Protein AF-A0A2D5UBQ0-F1 (afdb_monomer)

Nearest PDB structures (foldseek):
  7bxo-assembly1_F  TM=5.866E-01  e=1.776E-01  Shewanella oneidensis MR-1
  7aer-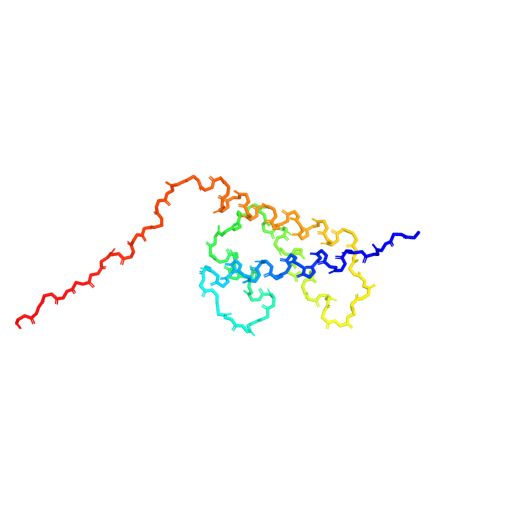assembly1_B  TM=5.837E-01  e=2.091E-01  Shewanella oneidensis MR-1
  6m6u-assembly1_D  TM=5.950E-01  e=6.191E-01  Shewanella oneidensis MR-1
  1wwp-assembly1_B  TM=5.586E-01  e=1.065E+00  Thermus thermophilus HB8

Foldseek 3Di:
DDDPCLLVLLVVLLVVLQVVLVVVPDDPPDASLSSLVSCVVSVLDPPVCVVLSVVLSVLSVVPPPDSPDRDPVNSVSSVVVSVSSCCRPPVVPPDDDPPDPDDDDDDDD

Mean predicted aligned error: 9.84 Å

pLDDT: mean 77.99, std 17.47, range [35.12, 94.62]

Radius of gyration: 17.45 Å; Cα contacts (8 Å, |Δi|>4): 69; chains: 1; bounding box: 61×26×49 Å

Solvent-accessible surface area (backbone atoms only — not comparable to full-atom values): 6738 Å² total; per-residue (Å²): 136,82,81,83,53,30,42,56,51,40,53,51,46,51,52,50,48,43,49,53,21,41,75,75,68,44,74,83,93,66,57,72,58,58,29,55,51,48,36,51,74,73,58,62,49,59,82,88,48,49,71,57,52,56,48,52,48,52,55,62,70,72,52,85,82,55,96,81,68,61,41,66,66,59,26,50,55,45,47,52,53,49,50,50,38,48,39,56,67,60,67,65,48,64,92,66,76,80,73,70,94,73,86,84,88,78,90,77,132

Sequence (109 aa):
MGVNAYALAVMGCRKILMAIAVQEGAKEGENYLFYVDHIAEMGLVPPRAKGMLDKVRKLGNAENHKIAMATQEEAVELLQFLEMILKINYEYATDEPKGDGSETGGEGT

Secondary structure (DSSP, 8-state):
----THHHHHHHHHHHHHHHHHHTTPPTT--HHHHHHHHHHTT-S-GGGHHHHHHHHHHHHH-SS-TT---HHHHHHHHHHHHHHHIIIIISS----------------

Structure (mmCIF, N/CA/C/O 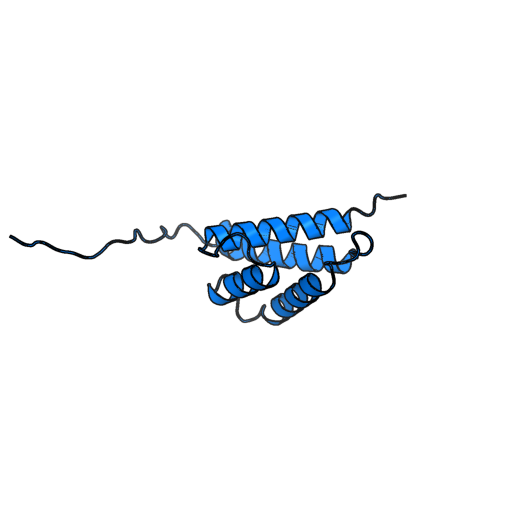backbone):
data_AF-A0A2D5UBQ0-F1
#
_entry.id   AF-A0A2D5UBQ0-F1
#
loop_
_atom_site.group_PDB
_atom_site.id
_atom_site.type_symbol
_atom_site.label_atom_id
_atom_site.label_alt_id
_atom_site.label_comp_id
_atom_site.label_asym_id
_atom_site.label_entity_id
_atom_site.label_seq_id
_atom_site.pdbx_PDB_ins_code
_atom_site.Cartn_x
_atom_site.Cartn_y
_atom_site.Cartn_z
_atom_site.occupancy
_atom_site.B_iso_or_equiv
_atom_site.auth_seq_id
_atom_site.auth_comp_id
_atom_site.auth_asym_id
_atom_site.auth_atom_id
_atom_site.pdbx_PDB_model_num
ATOM 1 N N . MET A 1 1 ? 20.748 -13.507 -16.792 1.00 35.12 1 MET A N 1
ATOM 2 C CA . MET A 1 1 ? 19.422 -12.887 -17.001 1.00 35.12 1 MET A CA 1
ATOM 3 C C . MET A 1 1 ? 18.632 -13.064 -15.718 1.00 35.12 1 MET A C 1
ATOM 5 O O . MET A 1 1 ? 18.405 -14.202 -15.333 1.00 35.12 1 MET A O 1
ATOM 9 N N . GLY A 1 2 ? 18.322 -11.977 -15.007 1.00 55.38 2 GLY A N 1
ATOM 10 C CA . GLY A 1 2 ? 17.446 -12.036 -13.834 1.00 55.38 2 GLY A CA 1
ATOM 11 C C . GLY A 1 2 ? 15.995 -12.147 -14.288 1.00 55.38 2 GLY A C 1
ATOM 12 O O . GLY A 1 2 ? 15.611 -11.503 -15.264 1.00 55.38 2 GLY A O 1
ATOM 13 N N . VAL A 1 3 ? 15.203 -12.984 -13.623 1.00 60.19 3 VAL A N 1
ATOM 14 C CA . VAL A 1 3 ? 13.758 -13.039 -13.862 1.00 60.19 3 VAL A CA 1
ATOM 15 C C . VAL A 1 3 ? 13.196 -11.682 -13.442 1.00 60.19 3 VAL A C 1
ATOM 17 O O . VAL A 1 3 ? 13.412 -11.260 -12.309 1.00 60.19 3 VAL A O 1
ATOM 20 N N . ASN A 1 4 ? 12.534 -10.976 -14.358 1.00 64.88 4 ASN A N 1
ATOM 21 C CA . ASN A 1 4 ? 11.909 -9.681 -14.097 1.00 64.88 4 ASN A CA 1
ATOM 22 C C . ASN A 1 4 ? 10.675 -9.875 -13.186 1.00 64.88 4 ASN A C 1
ATOM 24 O O . ASN A 1 4 ? 9.533 -9.872 -13.635 1.00 64.88 4 ASN A O 1
ATOM 28 N N . ALA A 1 5 ? 10.928 -10.147 -11.902 1.00 76.31 5 ALA A N 1
ATOM 29 C CA . ALA A 1 5 ? 9.936 -10.520 -10.895 1.00 76.31 5 ALA A CA 1
ATOM 30 C C . ALA A 1 5 ? 9.186 -9.314 -10.302 1.00 76.31 5 ALA A C 1
ATOM 32 O O . ALA A 1 5 ? 8.363 -9.485 -9.404 1.00 76.31 5 ALA A O 1
ATOM 33 N N . TYR A 1 6 ? 9.432 -8.099 -10.803 1.00 84.12 6 TYR A N 1
ATOM 34 C CA . TYR A 1 6 ? 8.761 -6.884 -10.336 1.00 84.12 6 TYR A CA 1
ATOM 35 C C . TYR A 1 6 ? 7.245 -6.957 -10.549 1.00 84.12 6 TYR A C 1
ATOM 37 O O . TYR A 1 6 ? 6.489 -6.555 -9.670 1.00 84.12 6 TYR A O 1
ATOM 45 N N . ALA A 1 7 ? 6.791 -7.596 -11.631 1.00 81.12 7 ALA A N 1
ATOM 46 C CA . ALA A 1 7 ? 5.369 -7.854 -11.855 1.00 81.12 7 ALA A CA 1
ATOM 47 C C . ALA A 1 7 ? 4.739 -8.707 -10.737 1.00 81.12 7 ALA A C 1
ATOM 49 O O . ALA A 1 7 ? 3.628 -8.422 -10.293 1.00 81.12 7 ALA A O 1
ATOM 50 N N . LEU A 1 8 ? 5.453 -9.724 -10.231 1.00 84.38 8 LEU A N 1
ATOM 51 C CA . LEU A 1 8 ? 4.979 -10.541 -9.106 1.00 84.38 8 LEU A CA 1
ATOM 52 C C . LEU A 1 8 ? 4.923 -9.732 -7.811 1.00 84.38 8 LEU A C 1
ATOM 54 O O . LEU A 1 8 ? 3.938 -9.832 -7.083 1.00 84.38 8 LEU A O 1
ATOM 58 N N . ALA A 1 9 ? 5.946 -8.917 -7.541 1.00 86.62 9 ALA A N 1
ATOM 59 C CA . ALA A 1 9 ? 5.968 -8.046 -6.369 1.00 86.62 9 ALA A CA 1
ATOM 60 C C . ALA A 1 9 ? 4.787 -7.064 -6.385 1.00 86.62 9 ALA A C 1
ATOM 62 O O . ALA A 1 9 ? 4.065 -6.960 -5.393 1.00 86.62 9 ALA A O 1
ATOM 63 N N . VAL A 1 10 ? 4.530 -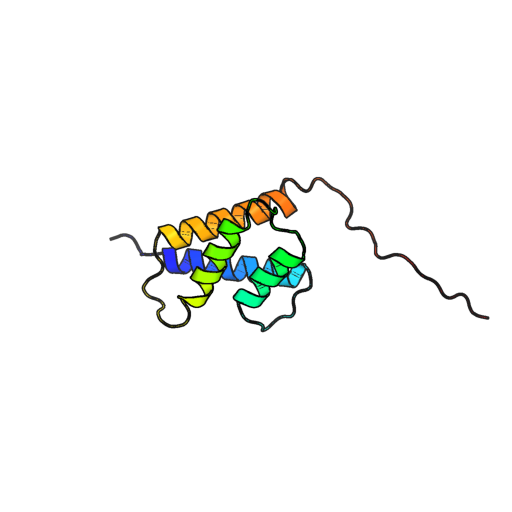6.415 -7.527 1.00 85.50 10 VAL A N 1
ATOM 64 C CA . VAL A 1 10 ? 3.399 -5.494 -7.694 1.00 85.50 10 VAL A CA 1
ATOM 65 C C . VAL A 1 10 ? 2.066 -6.214 -7.489 1.00 85.50 10 VAL A C 1
ATOM 67 O O . VAL A 1 10 ? 1.248 -5.769 -6.683 1.00 85.50 10 VAL A O 1
ATOM 70 N N . MET A 1 11 ? 1.848 -7.354 -8.153 1.00 85.25 11 MET A N 1
ATOM 71 C CA . MET A 1 11 ? 0.613 -8.133 -7.993 1.00 85.25 11 MET A CA 1
ATOM 72 C C . MET A 1 11 ? 0.402 -8.603 -6.548 1.00 85.25 11 MET A C 1
ATOM 74 O O . MET A 1 11 ? -0.707 -8.491 -6.022 1.00 85.25 11 MET A O 1
ATOM 78 N N . GLY A 1 12 ? 1.461 -9.085 -5.893 1.00 88.81 12 GLY A N 1
ATOM 79 C CA . GLY A 1 12 ? 1.427 -9.508 -4.496 1.00 88.81 12 GLY A CA 1
ATOM 80 C C . GLY A 1 12 ? 1.043 -8.363 -3.563 1.00 88.81 12 GLY A C 1
ATOM 81 O O . GLY A 1 12 ? 0.101 -8.497 -2.785 1.00 88.81 12 GLY A O 1
ATOM 82 N N . CYS A 1 13 ? 1.694 -7.205 -3.699 1.00 90.19 13 CYS A N 1
ATOM 83 C CA . CYS A 1 13 ? 1.387 -6.038 -2.873 1.00 90.19 13 CYS A CA 1
ATOM 84 C C . CYS A 1 13 ? -0.054 -5.557 -3.071 1.00 90.19 13 CYS A C 1
ATOM 86 O O . CYS A 1 13 ? -0.736 -5.259 -2.093 1.00 90.19 13 CYS A O 1
ATOM 88 N N . ARG A 1 14 ? -0.562 -5.545 -4.313 1.00 88.94 14 ARG A N 1
ATOM 89 C CA . ARG A 1 14 ? -1.968 -5.202 -4.582 1.00 88.94 14 ARG A CA 1
ATOM 90 C C . ARG A 1 14 ? -2.921 -6.145 -3.865 1.00 88.94 14 ARG A C 1
ATOM 92 O O . ARG A 1 14 ? -3.858 -5.678 -3.228 1.00 88.94 14 ARG A O 1
ATOM 99 N N . LYS A 1 15 ? -2.670 -7.455 -3.930 1.00 91.06 15 LYS A N 1
ATOM 100 C CA . LYS A 1 15 ? -3.517 -8.448 -3.263 1.00 91.06 15 LYS A CA 1
ATOM 101 C C . LYS A 1 15 ? -3.520 -8.262 -1.746 1.00 91.06 15 LYS A C 1
ATOM 103 O O . LYS A 1 15 ? -4.580 -8.379 -1.140 1.00 91.06 15 LYS A O 1
ATOM 108 N N . ILE A 1 16 ? -2.368 -7.944 -1.155 1.00 93.31 16 ILE A N 1
ATOM 109 C CA . ILE A 1 16 ? -2.260 -7.675 0.283 1.00 93.31 16 ILE A CA 1
ATOM 110 C C . ILE A 1 16 ? -3.041 -6.410 0.655 1.00 93.31 16 ILE A C 1
ATOM 112 O O . ILE A 1 16 ? -3.828 -6.453 1.592 1.00 93.31 16 ILE A O 1
ATOM 116 N N . LEU A 1 17 ? -2.904 -5.316 -0.103 1.00 91.75 17 LEU A N 1
ATOM 117 C CA . LEU A 1 17 ? -3.683 -4.091 0.131 1.00 91.75 17 LEU A CA 1
ATOM 118 C C . LEU A 1 17 ? -5.191 -4.349 0.036 1.00 91.75 17 LEU A C 1
ATOM 120 O O . LEU A 1 17 ? -5.945 -3.904 0.892 1.00 91.75 17 LEU A O 1
ATOM 124 N N . MET A 1 18 ? -5.634 -5.117 -0.961 1.00 92.44 18 MET A N 1
ATOM 125 C CA . MET A 1 18 ? -7.041 -5.516 -1.070 1.00 92.44 18 MET A CA 1
ATOM 126 C C . MET A 1 18 ? -7.490 -6.332 0.148 1.00 92.44 18 MET A C 1
ATOM 128 O O . MET A 1 18 ? -8.569 -6.091 0.674 1.00 92.44 18 MET A O 1
ATOM 132 N N . ALA A 1 19 ? -6.666 -7.275 0.616 1.00 93.62 19 ALA A N 1
ATOM 133 C CA . ALA A 1 19 ? -6.981 -8.081 1.792 1.00 93.62 19 ALA A CA 1
ATOM 134 C C . ALA A 1 19 ? -7.095 -7.226 3.065 1.00 93.62 19 ALA A C 1
ATOM 136 O O . ALA A 1 19 ? -8.050 -7.401 3.812 1.00 93.62 19 ALA A O 1
ATOM 137 N N . ILE A 1 20 ? -6.180 -6.272 3.270 1.00 93.19 20 ILE A N 1
ATOM 138 C CA . ILE A 1 20 ? -6.232 -5.317 4.389 1.00 93.19 20 ILE A CA 1
ATOM 139 C C . ILE A 1 20 ? -7.521 -4.495 4.326 1.00 93.19 20 ILE A C 1
ATOM 141 O O . ILE A 1 20 ? -8.231 -4.389 5.317 1.00 93.19 20 ILE A O 1
ATOM 145 N N . ALA A 1 21 ? -7.858 -3.951 3.155 1.00 93.31 21 ALA A N 1
ATOM 146 C CA . ALA A 1 21 ? -9.078 -3.170 2.997 1.00 93.31 21 ALA A CA 1
ATOM 147 C C . ALA A 1 21 ? -10.331 -3.994 3.337 1.00 93.31 21 ALA A C 1
ATOM 149 O O . ALA A 1 21 ? -11.202 -3.507 4.048 1.00 93.31 21 ALA A O 1
ATOM 150 N N . VAL A 1 22 ? -10.414 -5.247 2.873 1.00 94.62 22 VAL A N 1
ATOM 151 C CA . VAL A 1 22 ? -11.539 -6.148 3.188 1.00 94.62 22 VAL A CA 1
ATOM 152 C C . VAL A 1 22 ? -11.595 -6.477 4.682 1.00 94.62 22 VAL A C 1
ATOM 154 O O . VAL A 1 22 ? -12.678 -6.475 5.261 1.00 94.62 22 VAL A O 1
ATOM 157 N N . GLN A 1 23 ? -10.449 -6.706 5.330 1.00 91.69 23 GLN A N 1
ATOM 158 C CA . GLN A 1 23 ? -10.383 -6.929 6.781 1.00 91.69 23 GLN A CA 1
ATOM 159 C C . GLN A 1 23 ? -10.894 -5.732 7.591 1.00 91.69 23 GLN A C 1
ATOM 161 O O . GLN A 1 23 ? -11.464 -5.923 8.662 1.00 91.69 23 GLN A O 1
ATOM 166 N N . GLU A 1 24 ? -10.728 -4.522 7.063 1.00 89.44 24 GLU A N 1
ATOM 167 C CA . GLU A 1 24 ? -11.194 -3.274 7.673 1.00 89.44 24 GLU A CA 1
ATOM 168 C C . GLU A 1 24 ? -12.623 -2.883 7.234 1.00 89.44 24 GLU A C 1
ATOM 170 O O . GLU A 1 24 ? -13.122 -1.828 7.615 1.00 89.44 24 GLU A O 1
ATOM 175 N N . GLY A 1 25 ? -13.322 -3.757 6.493 1.00 91.62 25 GLY A N 1
ATOM 176 C CA . GLY A 1 25 ? -14.746 -3.611 6.163 1.00 91.62 25 GLY A CA 1
ATOM 177 C C . GLY A 1 25 ? -15.057 -3.265 4.704 1.00 91.62 25 GLY A C 1
ATOM 178 O O . GLY A 1 25 ? -16.225 -3.056 4.366 1.00 91.62 25 GLY A O 1
ATOM 179 N N . ALA A 1 26 ? -14.059 -3.228 3.816 1.00 94.25 26 ALA A N 1
ATOM 180 C CA . ALA A 1 26 ? -14.300 -3.026 2.391 1.00 94.25 26 ALA A CA 1
ATOM 181 C C . ALA A 1 26 ? -15.076 -4.201 1.781 1.00 94.25 26 ALA A C 1
ATOM 183 O O . ALA A 1 26 ? -14.838 -5.373 2.075 1.00 94.25 26 ALA A O 1
ATOM 184 N N . LYS A 1 27 ? -15.967 -3.885 0.843 1.00 93.31 27 LYS A N 1
ATOM 185 C CA . LYS A 1 27 ? -16.718 -4.884 0.087 1.00 93.31 27 LYS A CA 1
ATOM 186 C C . LYS A 1 27 ? -15.808 -5.628 -0.897 1.00 93.31 27 LYS A C 1
ATOM 188 O O . LYS A 1 27 ? -15.054 -5.010 -1.646 1.00 93.31 27 LYS A O 1
ATOM 193 N N . GLU A 1 28 ? -15.925 -6.952 -0.930 1.00 91.69 28 GLU A N 1
ATOM 194 C CA . GLU A 1 28 ? -15.218 -7.794 -1.897 1.00 91.69 28 GLU A CA 1
ATOM 195 C C . GLU A 1 28 ? -15.718 -7.606 -3.341 1.00 91.69 28 GLU A C 1
ATOM 197 O O . GLU A 1 28 ? -16.857 -7.209 -3.594 1.00 91.69 28 GLU A O 1
ATOM 202 N N . GLY A 1 29 ? -14.867 -7.958 -4.310 1.00 88.88 29 GLY A N 1
ATOM 203 C CA . GLY A 1 29 ? -15.192 -7.930 -5.742 1.00 88.88 29 GLY A CA 1
ATOM 204 C C . GLY A 1 29 ? -15.072 -6.555 -6.405 1.00 88.88 29 GLY A C 1
ATOM 205 O O . GLY A 1 29 ? -15.251 -6.449 -7.616 1.00 88.88 29 GLY A O 1
ATOM 206 N N . GLU A 1 30 ? -14.726 -5.522 -5.641 1.00 91.75 30 GLU A N 1
ATOM 207 C CA . GLU A 1 30 ? -14.478 -4.178 -6.160 1.00 91.75 30 GLU A CA 1
ATOM 208 C C . GLU A 1 30 ? -13.088 -4.060 -6.817 1.00 91.75 30 GLU A C 1
ATOM 210 O O . GLU A 1 30 ? -12.285 -5.000 -6.819 1.00 91.75 30 GLU A O 1
ATOM 215 N N . ASN A 1 31 ? -12.799 -2.908 -7.425 1.00 88.75 31 ASN A N 1
ATOM 216 C CA . ASN A 1 31 ? -11.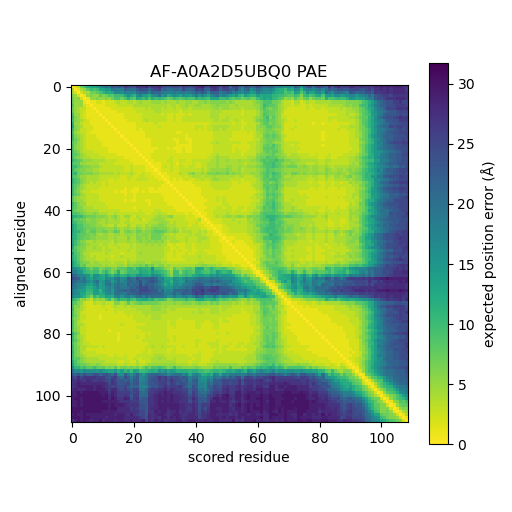527 -2.668 -8.111 1.00 88.75 31 ASN A CA 1
ATOM 217 C C . ASN A 1 31 ? -10.409 -2.211 -7.151 1.00 88.75 31 ASN A C 1
ATOM 219 O O . ASN A 1 31 ? -10.655 -1.793 -6.026 1.00 88.75 31 ASN A O 1
ATOM 223 N N . TYR A 1 32 ? -9.154 -2.262 -7.605 1.00 87.12 32 TYR A N 1
ATOM 224 C CA . TYR A 1 32 ? -7.998 -1.886 -6.783 1.00 87.12 32 TYR A CA 1
ATOM 225 C C . TYR A 1 32 ? -8.068 -0.452 -6.225 1.00 87.12 32 TYR A C 1
ATOM 227 O O . TYR A 1 32 ? -7.741 -0.244 -5.059 1.00 87.12 32 TYR A O 1
ATOM 235 N N . LEU A 1 33 ? -8.510 0.519 -7.034 1.00 89.69 33 LEU A N 1
ATOM 236 C CA . LEU A 1 33 ? -8.619 1.918 -6.606 1.00 89.69 33 LEU A CA 1
ATOM 237 C C . LEU A 1 33 ? -9.593 2.067 -5.439 1.00 89.69 33 LEU A C 1
ATOM 239 O O . LEU A 1 33 ? -9.252 2.727 -4.465 1.00 89.69 33 LEU A O 1
ATOM 243 N N . PHE A 1 34 ? -10.733 1.376 -5.496 1.00 91.69 34 PHE A N 1
ATOM 244 C CA . PHE A 1 34 ? -11.714 1.352 -4.414 1.00 91.69 34 PHE A CA 1
ATOM 245 C C . PHE A 1 34 ? -11.088 0.921 -3.079 1.00 91.69 34 PHE A C 1
ATOM 247 O O . PHE A 1 34 ? -11.290 1.585 -2.068 1.00 91.69 34 PHE A O 1
ATOM 254 N N . TYR A 1 35 ? -10.273 -0.138 -3.062 1.00 92.00 35 TYR A N 1
ATOM 255 C CA . TYR A 1 35 ? -9.622 -0.582 -1.822 1.00 92.00 35 TYR A CA 1
ATOM 256 C C . TYR A 1 35 ? -8.573 0.411 -1.310 1.00 92.00 35 TYR A C 1
ATOM 258 O O . TYR A 1 35 ? -8.448 0.606 -0.104 1.00 92.00 35 TYR A O 1
ATOM 266 N N . VAL A 1 36 ? -7.820 1.052 -2.208 1.00 90.69 36 VAL A N 1
ATOM 267 C CA . VAL A 1 36 ? -6.838 2.083 -1.835 1.00 90.69 36 VAL A CA 1
ATOM 268 C C . VAL A 1 36 ? -7.531 3.323 -1.265 1.00 90.69 36 VAL A C 1
ATOM 270 O O . VAL A 1 36 ? -7.053 3.899 -0.287 1.00 90.69 36 VAL A O 1
ATOM 273 N N . ASP A 1 37 ? -8.664 3.713 -1.847 1.00 90.38 37 ASP A N 1
ATOM 274 C CA . ASP A 1 37 ? -9.497 4.809 -1.355 1.00 90.38 37 ASP A CA 1
ATOM 275 C C . ASP A 1 37 ? -10.072 4.480 0.020 1.00 90.38 37 ASP A C 1
ATOM 277 O O . ASP A 1 37 ? -9.918 5.275 0.945 1.00 90.38 37 ASP A O 1
ATOM 281 N N . HIS A 1 38 ? -10.601 3.269 0.191 1.00 92.81 38 HIS A N 1
ATOM 282 C CA . HIS A 1 38 ? -11.124 2.798 1.469 1.00 92.81 38 HIS A CA 1
ATOM 283 C C . HIS A 1 38 ? -10.062 2.815 2.580 1.00 92.81 38 HIS A C 1
ATOM 285 O O . HIS A 1 38 ? -10.303 3.331 3.667 1.00 92.81 38 HIS A O 1
ATOM 291 N N . ILE A 1 39 ? -8.845 2.334 2.297 1.00 90.56 39 ILE A N 1
ATOM 292 C CA . ILE A 1 39 ? -7.711 2.384 3.239 1.00 90.56 39 ILE A CA 1
ATOM 293 C C . ILE A 1 39 ? -7.401 3.825 3.674 1.00 90.56 39 ILE A C 1
ATOM 295 O O . ILE A 1 39 ? -7.064 4.074 4.834 1.00 90.56 39 ILE A O 1
ATOM 299 N N . ALA A 1 40 ? -7.494 4.782 2.751 1.00 89.56 40 ALA A N 1
ATOM 300 C CA . ALA A 1 40 ? -7.249 6.186 3.051 1.00 89.56 40 ALA A CA 1
ATOM 301 C C . ALA A 1 40 ? -8.378 6.817 3.878 1.00 89.56 40 ALA A C 1
ATOM 303 O O . ALA A 1 40 ? -8.102 7.627 4.763 1.00 89.56 40 ALA A O 1
ATOM 304 N N . GLU A 1 41 ? -9.627 6.447 3.600 1.00 90.56 41 GLU A N 1
ATOM 305 C CA . GLU A 1 41 ? -10.814 6.897 4.335 1.00 90.56 41 GLU A CA 1
ATOM 306 C C . GLU A 1 41 ? -10.842 6.360 5.770 1.00 90.56 41 GLU A C 1
ATOM 308 O O . GLU A 1 41 ? -11.173 7.105 6.690 1.00 90.56 41 GLU A O 1
ATOM 313 N N . MET A 1 42 ? -10.397 5.117 5.975 1.00 88.44 42 MET A N 1
ATOM 314 C CA . MET A 1 42 ? -10.282 4.479 7.293 1.00 88.44 42 MET A CA 1
ATOM 315 C C . MET A 1 42 ? -9.157 5.057 8.168 1.00 88.44 42 MET A C 1
ATOM 317 O O . MET A 1 42 ? -8.992 4.654 9.316 1.00 88.44 42 MET A O 1
ATOM 321 N N . GLY A 1 43 ? -8.364 6.004 7.654 1.00 86.75 43 GLY A N 1
ATOM 322 C CA . GLY A 1 43 ? -7.309 6.665 8.426 1.00 86.75 43 GLY A CA 1
ATOM 323 C C . GLY A 1 43 ? -6.043 5.827 8.630 1.00 86.75 43 GLY A C 1
ATOM 324 O O . GLY A 1 43 ? -5.152 6.251 9.361 1.00 86.75 43 GLY A O 1
ATOM 325 N N . LEU A 1 44 ? -5.913 4.693 7.933 1.00 86.12 44 LEU A N 1
ATOM 326 C CA . LEU A 1 44 ? -4.742 3.805 8.006 1.00 86.12 44 LEU A CA 1
ATOM 327 C C . LEU A 1 44 ? -3.481 4.431 7.387 1.00 86.12 44 LEU A C 1
ATOM 329 O O . LEU A 1 44 ? -2.363 3.944 7.577 1.00 86.12 44 LEU A O 1
ATOM 333 N N . VAL A 1 45 ? -3.656 5.499 6.603 1.00 88.31 45 VAL A N 1
ATOM 334 C CA . VAL A 1 45 ? -2.577 6.236 5.942 1.00 88.31 45 VAL A CA 1
ATOM 335 C C . VAL A 1 45 ? -2.428 7.611 6.594 1.00 88.31 45 VAL A C 1
ATOM 337 O O . VAL A 1 45 ? -3.373 8.405 6.580 1.00 88.31 45 VAL A O 1
ATOM 340 N N . PRO A 1 46 ? -1.232 7.965 7.100 1.00 86.06 46 PRO A N 1
ATOM 341 C CA . PRO A 1 46 ? -0.997 9.277 7.685 1.00 86.06 46 PRO A CA 1
ATOM 342 C C . PRO A 1 46 ? -1.275 10.414 6.687 1.00 86.06 46 PRO A C 1
ATOM 344 O O . PRO A 1 46 ? -0.885 10.313 5.520 1.00 86.06 46 PRO A O 1
ATOM 347 N N . PRO A 1 47 ? -1.805 11.572 7.125 1.00 84.62 47 PRO A N 1
ATOM 348 C CA . PRO A 1 47 ? -2.093 12.699 6.231 1.00 84.62 47 PRO A CA 1
ATOM 349 C C . PRO A 1 47 ? -0.881 13.200 5.432 1.00 84.62 47 PRO A C 1
ATOM 351 O O . PRO A 1 47 ? -1.027 13.688 4.312 1.00 84.62 47 PRO A O 1
ATOM 354 N N . ARG A 1 48 ? 0.330 13.062 5.989 1.00 84.31 48 ARG A N 1
ATOM 355 C CA . ARG A 1 48 ? 1.590 13.440 5.324 1.00 84.31 48 ARG A CA 1
ATOM 356 C C . ARG A 1 48 ? 1.959 12.508 4.163 1.00 84.31 48 ARG A C 1
ATOM 358 O O . ARG A 1 48 ? 2.703 12.920 3.282 1.00 84.31 48 ARG A O 1
ATOM 365 N N . ALA A 1 49 ? 1.419 11.290 4.135 1.00 85.69 49 ALA A N 1
ATOM 366 C CA . ALA A 1 49 ? 1.673 10.291 3.100 1.00 85.69 49 ALA A CA 1
ATOM 367 C C . ALA A 1 49 ? 0.685 10.366 1.917 1.00 85.69 49 ALA A C 1
ATOM 369 O O . ALA A 1 49 ? 0.748 9.532 1.015 1.00 85.69 49 ALA A O 1
ATOM 370 N N . LYS A 1 50 ? -0.184 11.390 1.853 1.00 84.00 50 LYS A N 1
ATOM 371 C CA . LYS A 1 50 ? -1.134 11.590 0.737 1.00 84.00 50 LYS A CA 1
ATOM 372 C C . LYS A 1 50 ? -0.470 11.587 -0.644 1.00 84.00 50 LYS A C 1
ATOM 374 O O . LYS A 1 50 ? -0.993 10.981 -1.570 1.00 84.00 50 LYS A O 1
ATOM 379 N N . GLY A 1 51 ? 0.714 12.189 -0.781 1.00 87.19 51 GLY A N 1
ATOM 380 C CA . GLY A 1 51 ? 1.440 12.177 -2.057 1.00 87.19 51 GLY A CA 1
ATOM 381 C C . GLY A 1 51 ? 1.865 10.772 -2.505 1.00 87.19 51 GLY A C 1
ATOM 382 O O . GLY A 1 51 ? 1.898 10.492 -3.699 1.00 87.19 51 GLY A O 1
ATOM 383 N N . MET A 1 52 ? 2.150 9.875 -1.558 1.00 85.62 52 MET A N 1
ATOM 384 C CA . MET A 1 52 ? 2.480 8.474 -1.840 1.00 85.62 52 MET A CA 1
ATOM 385 C C . MET A 1 52 ? 1.229 7.680 -2.231 1.00 85.62 52 MET A C 1
ATOM 387 O O . MET A 1 52 ? 1.259 6.915 -3.190 1.00 85.62 52 MET A O 1
ATOM 391 N N . LEU A 1 53 ? 0.110 7.934 -1.551 1.00 87.44 53 LEU A N 1
ATOM 392 C CA . LEU A 1 53 ? -1.195 7.367 -1.888 1.00 87.44 53 LEU A CA 1
ATOM 393 C C . LEU A 1 53 ? -1.610 7.708 -3.331 1.00 87.44 53 LEU A C 1
ATOM 395 O O . LEU A 1 53 ? -2.035 6.833 -4.083 1.00 87.44 53 LEU A O 1
ATOM 399 N N . ASP A 1 54 ? -1.428 8.960 -3.753 1.00 87.50 54 ASP A N 1
ATOM 400 C CA . ASP A 1 54 ? -1.766 9.389 -5.114 1.00 87.50 54 ASP A CA 1
ATOM 401 C C . ASP A 1 54 ? -0.886 8.735 -6.185 1.00 87.50 54 ASP A C 1
ATOM 403 O O . ASP A 1 54 ? -1.362 8.454 -7.289 1.00 87.50 54 ASP A O 1
ATOM 407 N N . LYS A 1 55 ? 0.386 8.457 -5.872 1.00 85.56 55 LYS A N 1
ATOM 408 C CA . LYS A 1 55 ? 1.254 7.662 -6.750 1.00 85.56 55 LYS A CA 1
ATOM 409 C C . LYS A 1 55 ? 0.713 6.243 -6.894 1.00 85.56 55 LYS A C 1
ATOM 411 O O . LYS A 1 55 ? 0.460 5.807 -8.012 1.00 85.56 55 LYS A O 1
ATOM 416 N N . VAL A 1 56 ? 0.428 5.571 -5.780 1.00 86.00 56 VAL A N 1
ATOM 417 C CA . VAL A 1 56 ? -0.095 4.196 -5.757 1.00 86.00 56 VAL A CA 1
ATOM 418 C C . VAL A 1 56 ? -1.415 4.060 -6.526 1.00 86.00 56 VAL A C 1
ATOM 420 O O . VAL A 1 56 ? -1.586 3.119 -7.305 1.00 86.00 56 VAL A O 1
ATOM 423 N N . ARG A 1 57 ? -2.321 5.039 -6.403 1.00 85.94 57 ARG A N 1
ATOM 424 C CA . ARG A 1 57 ? -3.547 5.105 -7.218 1.00 85.94 57 ARG A CA 1
ATOM 425 C C . ARG A 1 57 ? -3.237 5.136 -8.714 1.00 85.94 57 ARG A C 1
ATOM 427 O O . ARG A 1 57 ? -3.799 4.362 -9.487 1.00 85.94 57 ARG A O 1
ATOM 434 N N . LYS A 1 58 ? -2.314 6.000 -9.141 1.00 82.31 58 LYS A N 1
ATOM 435 C CA . LYS A 1 58 ? -1.927 6.112 -10.557 1.00 82.31 58 LYS A CA 1
ATOM 436 C C . LYS A 1 58 ? -1.311 4.815 -11.089 1.00 82.31 58 LYS A C 1
ATOM 438 O O . LYS A 1 58 ? -1.638 4.425 -12.208 1.0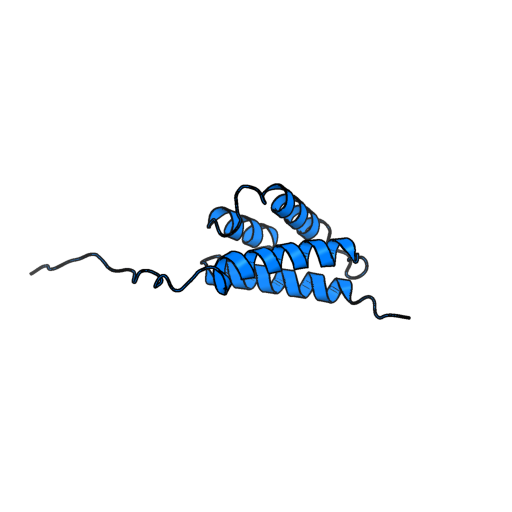0 82.31 58 LYS A O 1
ATOM 443 N N . LEU A 1 59 ? -0.518 4.115 -10.274 1.00 76.88 59 LEU A N 1
ATOM 444 C CA . LEU A 1 59 ? 0.054 2.808 -10.625 1.00 76.88 59 LEU A CA 1
ATOM 445 C C . LEU A 1 59 ? -1.020 1.742 -10.862 1.00 76.88 59 LEU A C 1
ATOM 447 O O . LEU A 1 59 ? -0.911 0.936 -11.782 1.00 76.88 59 LEU A O 1
ATOM 451 N N . GLY A 1 60 ? -2.089 1.745 -10.064 1.00 63.56 60 GLY A N 1
ATOM 452 C CA . GLY A 1 60 ? -3.204 0.812 -10.226 1.00 63.56 60 GLY A CA 1
ATOM 453 C C . GLY A 1 60 ? -3.979 0.988 -11.534 1.00 63.56 60 GLY A C 1
ATOM 454 O O . GLY A 1 60 ? -4.477 0.013 -12.092 1.00 63.56 60 GLY A O 1
ATOM 455 N N . ASN A 1 61 ? -4.049 2.218 -12.044 1.00 62.69 61 ASN A N 1
ATOM 456 C CA . ASN A 1 61 ? -4.783 2.540 -13.267 1.00 62.69 61 ASN A CA 1
ATOM 457 C C . ASN A 1 61 ? -3.969 2.244 -14.545 1.00 62.69 61 ASN A C 1
ATOM 459 O O . ASN A 1 61 ? -4.540 2.006 -15.607 1.00 62.69 61 ASN A O 1
ATOM 463 N N . ALA A 1 62 ? -2.635 2.232 -14.447 1.00 55.97 62 ALA A N 1
ATOM 464 C CA . ALA A 1 62 ? -1.730 2.026 -15.581 1.00 55.97 62 ALA A CA 1
ATOM 465 C C . ALA A 1 62 ? -1.566 0.549 -16.003 1.00 55.97 62 ALA A C 1
ATOM 467 O O . ALA A 1 62 ? -1.081 0.261 -17.095 1.00 55.97 62 ALA A O 1
ATOM 468 N N . GLU A 1 63 ? -1.995 -0.401 -15.171 1.00 53.47 63 GLU A N 1
ATOM 469 C CA . G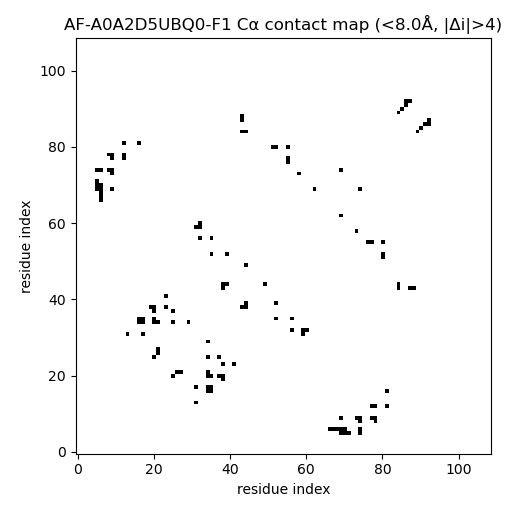LU A 1 63 ? -1.491 -1.779 -15.228 1.00 53.47 63 GLU A CA 1
ATOM 470 C C . GLU A 1 63 ? -2.502 -2.850 -15.656 1.00 53.47 63 GLU A C 1
ATOM 472 O O . GLU A 1 63 ? -2.151 -4.024 -15.761 1.00 53.47 63 GLU A O 1
ATOM 477 N N . ASN A 1 64 ? -3.746 -2.489 -15.976 1.00 49.41 64 ASN A N 1
ATOM 478 C CA . ASN A 1 64 ? -4.770 -3.503 -16.254 1.00 49.41 64 ASN A CA 1
ATOM 479 C C . ASN A 1 64 ? -4.728 -4.105 -17.675 1.00 49.41 64 ASN A C 1
ATOM 481 O O . ASN A 1 64 ? -5.599 -4.896 -18.021 1.00 49.41 64 ASN A O 1
ATOM 485 N N . HIS A 1 65 ? -3.744 -3.757 -18.517 1.00 50.34 65 HIS A N 1
ATOM 486 C CA . HIS A 1 65 ? -3.707 -4.257 -19.902 1.00 50.34 65 HIS A CA 1
ATOM 487 C C . HIS A 1 65 ? -2.378 -4.827 -20.414 1.00 50.34 65 HIS A C 1
ATOM 489 O O . HIS A 1 65 ? -2.364 -5.349 -21.531 1.00 50.34 65 HIS A O 1
ATOM 495 N N . LYS A 1 66 ? -1.274 -4.802 -19.652 1.00 44.50 66 LYS A N 1
ATOM 496 C CA . LYS A 1 66 ? -0.011 -5.439 -20.076 1.00 44.50 66 LYS A CA 1
ATOM 497 C C . LYS A 1 66 ? 0.755 -6.007 -18.882 1.00 44.50 66 LYS A C 1
ATOM 499 O O . LYS A 1 66 ? 1.475 -5.285 -18.215 1.00 44.50 66 LYS A O 1
ATOM 504 N N . ILE A 1 67 ? 0.701 -7.329 -18.717 1.00 48.75 67 ILE A N 1
ATOM 505 C CA . ILE A 1 67 ? 1.455 -8.160 -17.748 1.00 48.75 67 ILE A CA 1
ATOM 506 C C . ILE A 1 67 ? 3.000 -7.966 -17.823 1.00 48.75 67 ILE A C 1
ATOM 508 O O . ILE A 1 67 ? 3.750 -8.562 -17.059 1.00 48.75 67 ILE A O 1
ATOM 512 N N . ALA A 1 68 ? 3.512 -7.130 -18.731 1.00 51.75 68 ALA A N 1
ATOM 513 C CA . ALA A 1 68 ? 4.905 -7.137 -19.169 1.00 51.75 68 ALA A CA 1
ATOM 514 C C . ALA A 1 68 ? 5.764 -5.917 -18.769 1.00 51.75 68 ALA A C 1
ATOM 516 O O . ALA A 1 68 ? 6.907 -5.864 -19.216 1.00 51.75 68 ALA A O 1
ATOM 517 N N . MET A 1 69 ? 5.274 -4.932 -18.003 1.00 61.50 69 MET A N 1
ATOM 518 C CA . MET A 1 69 ? 6.003 -3.653 -17.840 1.00 61.50 69 MET A CA 1
ATOM 519 C C . MET A 1 69 ? 6.055 -3.079 -16.416 1.00 61.50 69 MET A C 1
ATOM 521 O O . MET A 1 69 ? 6.445 -1.926 -16.280 1.00 61.50 69 MET A O 1
ATOM 525 N N . ALA A 1 70 ? 5.754 -3.849 -15.365 1.00 70.75 70 ALA A N 1
ATOM 526 C CA . ALA A 1 70 ? 6.014 -3.375 -14.005 1.00 70.75 70 ALA A CA 1
ATOM 527 C C . ALA A 1 70 ? 7.519 -3.105 -13.832 1.00 70.75 70 ALA A C 1
ATOM 529 O O . ALA A 1 70 ? 8.359 -4.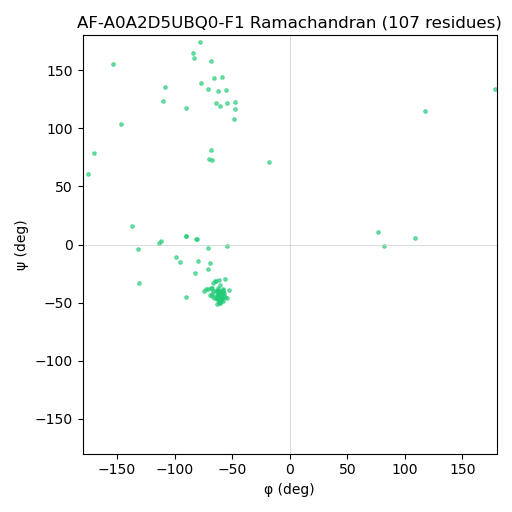000 -13.990 1.00 70.75 70 ALA A O 1
ATOM 530 N N . THR A 1 71 ? 7.861 -1.859 -13.540 1.00 83.12 71 THR A N 1
ATOM 531 C CA . THR A 1 71 ? 9.236 -1.421 -13.323 1.00 83.12 71 THR A CA 1
ATOM 532 C C . THR A 1 71 ? 9.668 -1.703 -11.887 1.00 83.12 71 THR A C 1
ATOM 534 O O . THR A 1 71 ? 8.858 -1.877 -10.972 1.00 83.12 71 THR A O 1
ATOM 537 N N . GLN A 1 72 ? 10.981 -1.736 -11.667 1.00 85.44 72 GLN A N 1
ATOM 538 C CA . GLN A 1 72 ? 11.531 -1.839 -10.319 1.00 85.44 72 GLN A CA 1
ATOM 539 C C . GLN A 1 72 ? 11.064 -0.679 -9.428 1.00 85.44 72 GLN A C 1
ATOM 541 O O . GLN A 1 72 ? 10.795 -0.898 -8.252 1.00 85.44 72 GLN A O 1
ATOM 546 N N . GLU A 1 73 ? 10.970 0.533 -9.980 1.00 85.62 73 GLU A N 1
ATOM 547 C CA . GLU A 1 73 ? 10.541 1.724 -9.244 1.00 85.62 73 GLU A CA 1
ATOM 548 C C . GLU A 1 73 ? 9.111 1.558 -8.730 1.00 85.62 73 GLU A C 1
ATOM 550 O O . GLU A 1 73 ? 8.874 1.705 -7.536 1.00 85.62 73 GLU A O 1
ATOM 555 N N . GLU A 1 74 ? 8.187 1.122 -9.585 1.00 83.31 74 GLU A N 1
ATOM 556 C CA . GLU A 1 74 ? 6.790 0.884 -9.203 1.00 83.31 74 GLU A CA 1
ATOM 557 C C . GLU A 1 74 ? 6.659 -0.221 -8.150 1.00 83.31 74 GLU A C 1
ATOM 559 O O . GLU A 1 74 ? 5.874 -0.100 -7.207 1.00 83.31 74 GLU A O 1
ATOM 564 N N . ALA A 1 75 ? 7.451 -1.291 -8.277 1.00 87.25 75 ALA A N 1
ATOM 565 C CA . ALA A 1 75 ? 7.490 -2.354 -7.280 1.00 87.25 75 ALA A CA 1
ATOM 566 C C . ALA A 1 75 ? 7.991 -1.842 -5.924 1.00 87.25 75 ALA A C 1
ATOM 568 O O . ALA A 1 75 ? 7.401 -2.166 -4.896 1.00 87.25 75 ALA A O 1
ATOM 569 N N . VAL A 1 76 ? 9.057 -1.037 -5.916 1.00 90.12 76 VAL A N 1
ATOM 570 C CA . VAL A 1 76 ? 9.627 -0.463 -4.691 1.00 90.12 76 VAL A CA 1
ATOM 571 C C . VAL A 1 76 ? 8.671 0.546 -4.061 1.00 90.12 76 VAL A C 1
ATOM 573 O O . VAL A 1 76 ? 8.452 0.470 -2.856 1.00 90.12 76 VAL A O 1
ATOM 576 N N . GLU A 1 77 ? 8.060 1.442 -4.840 1.00 89.31 77 GLU A N 1
ATOM 577 C CA . GLU A 1 77 ? 7.089 2.416 -4.324 1.00 89.31 77 GLU A CA 1
ATOM 578 C C . GLU A 1 77 ? 5.890 1.715 -3.670 1.00 89.31 77 GLU A C 1
ATOM 580 O O . GLU A 1 77 ? 5.467 2.088 -2.573 1.00 89.31 77 GLU A O 1
ATOM 585 N N . LEU A 1 78 ? 5.368 0.660 -4.304 1.00 89.81 78 LEU A N 1
ATOM 586 C CA . LEU A 1 78 ? 4.235 -0.086 -3.765 1.00 89.81 78 LEU A CA 1
ATOM 587 C C . LEU A 1 78 ? 4.613 -0.916 -2.530 1.00 89.81 78 LEU A C 1
ATOM 589 O O . LEU A 1 78 ? 3.833 -0.985 -1.579 1.00 89.81 78 LEU A O 1
ATOM 593 N N . LEU A 1 79 ? 5.811 -1.510 -2.522 1.00 92.50 79 LEU A N 1
ATOM 594 C CA . LEU A 1 79 ? 6.356 -2.214 -1.359 1.00 92.50 79 LEU A CA 1
ATOM 595 C C . LEU A 1 79 ? 6.545 -1.271 -0.171 1.00 92.50 79 LEU A C 1
ATOM 597 O O . LEU A 1 79 ? 6.124 -1.609 0.928 1.00 92.50 79 LEU A O 1
ATOM 601 N N . GLN A 1 80 ? 7.123 -0.087 -0.383 1.00 93.12 80 GLN A N 1
ATOM 602 C CA . GLN A 1 80 ? 7.314 0.917 0.668 1.00 93.12 80 GLN A CA 1
ATOM 603 C C . GLN A 1 80 ? 5.979 1.404 1.233 1.00 93.12 80 GLN A C 1
ATOM 605 O O . GLN A 1 80 ? 5.838 1.574 2.444 1.00 93.12 80 GLN A O 1
ATOM 610 N N . PHE A 1 81 ? 4.983 1.599 0.368 1.00 92.19 81 PHE A N 1
ATOM 611 C CA . PHE A 1 81 ? 3.641 1.961 0.803 1.00 92.19 81 PHE A CA 1
ATOM 612 C C . PHE A 1 81 ? 2.999 0.859 1.655 1.00 92.19 81 PHE A C 1
ATOM 614 O O . PHE A 1 81 ? 2.447 1.142 2.719 1.00 92.19 81 PHE A O 1
ATOM 621 N N . LEU A 1 82 ? 3.109 -0.402 1.224 1.00 93.31 82 LEU A N 1
ATOM 622 C CA . LEU A 1 82 ? 2.615 -1.543 1.989 1.00 93.31 82 LEU A CA 1
ATOM 623 C C . LEU A 1 82 ? 3.350 -1.692 3.329 1.00 93.31 82 LEU A C 1
ATOM 625 O O . LEU A 1 82 ? 2.706 -1.870 4.359 1.00 93.31 82 LEU A O 1
ATOM 629 N N . GLU A 1 83 ? 4.678 -1.588 3.329 1.00 93.69 83 GLU A N 1
ATOM 630 C CA . GLU A 1 83 ? 5.506 -1.633 4.535 1.00 93.69 83 GLU A CA 1
ATOM 631 C C . GLU A 1 83 ? 5.077 -0.557 5.538 1.00 93.69 83 GLU A C 1
ATOM 633 O O . GLU A 1 83 ? 4.899 -0.855 6.716 1.00 93.69 83 GLU A O 1
ATOM 638 N N . MET A 1 84 ? 4.849 0.675 5.073 1.00 91.94 84 MET A N 1
ATOM 639 C CA . MET A 1 84 ? 4.360 1.770 5.909 1.00 91.94 84 MET A CA 1
ATOM 640 C C . MET A 1 84 ? 3.008 1.432 6.551 1.00 91.94 84 MET A C 1
ATOM 642 O O . MET A 1 84 ? 2.849 1.633 7.754 1.00 91.94 84 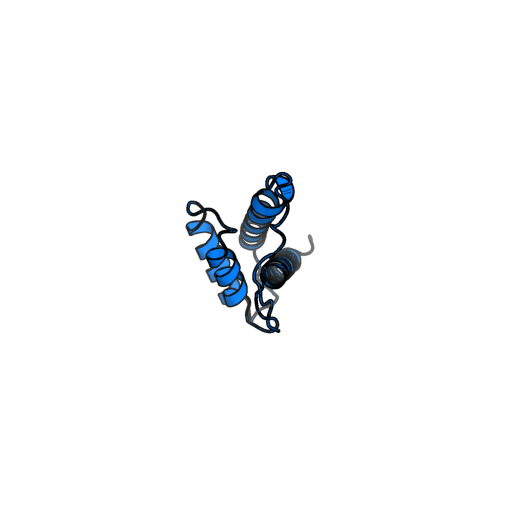MET A O 1
ATOM 646 N N . ILE A 1 85 ? 2.048 0.908 5.782 1.00 91.75 85 ILE A N 1
ATOM 647 C CA . ILE A 1 85 ? 0.731 0.520 6.313 1.00 91.75 85 ILE A CA 1
ATOM 648 C C . ILE A 1 85 ? 0.878 -0.576 7.365 1.00 91.75 85 ILE A C 1
ATOM 650 O O . ILE A 1 85 ? 0.299 -0.456 8.444 1.00 91.75 85 ILE A O 1
ATOM 654 N N . LEU A 1 86 ? 1.651 -1.623 7.073 1.00 91.69 86 LEU A N 1
ATOM 655 C CA . LEU A 1 86 ? 1.841 -2.743 7.991 1.00 91.69 86 LEU A CA 1
ATOM 656 C C . LEU A 1 86 ? 2.506 -2.287 9.291 1.00 91.69 86 LEU A C 1
ATOM 658 O O . LEU A 1 86 ? 2.021 -2.590 10.377 1.00 91.69 86 LEU A O 1
ATOM 662 N N . LYS A 1 87 ? 3.565 -1.484 9.188 1.00 91.56 87 LYS A N 1
ATOM 663 C CA . LYS A 1 87 ? 4.265 -0.958 10.358 1.00 91.56 87 LYS A CA 1
ATOM 664 C C . LYS A 1 87 ? 3.362 -0.104 11.230 1.00 91.56 87 LYS A C 1
ATOM 666 O O . LYS A 1 87 ? 3.283 -0.329 12.427 1.00 91.56 87 LYS A O 1
ATOM 671 N N . ILE A 1 88 ? 2.660 0.858 10.642 1.00 89.38 88 ILE A N 1
ATOM 672 C CA . ILE A 1 88 ? 1.854 1.810 11.414 1.00 89.38 88 ILE A CA 1
ATOM 673 C C . ILE A 1 88 ? 0.644 1.128 12.052 1.00 89.38 88 ILE A C 1
ATOM 675 O O . ILE A 1 88 ? 0.363 1.380 13.218 1.00 89.38 88 ILE A O 1
ATOM 679 N N . ASN A 1 89 ? -0.050 0.267 11.308 1.00 87.50 89 ASN A N 1
ATOM 680 C CA . ASN A 1 89 ? -1.347 -0.262 11.735 1.00 87.50 89 ASN A CA 1
ATOM 681 C C . ASN A 1 89 ? -1.263 -1.625 12.438 1.00 87.50 89 ASN A C 1
ATOM 683 O O . ASN A 1 89 ? -2.237 -2.024 13.064 1.00 87.50 89 ASN A O 1
ATOM 687 N N . TYR A 1 90 ? -0.134 -2.337 12.342 1.00 87.94 90 TYR A N 1
ATOM 688 C CA . TYR A 1 90 ? 0.010 -3.684 12.912 1.00 87.94 90 TYR A CA 1
ATOM 689 C C . TYR A 1 90 ? 1.272 -3.873 13.763 1.00 87.94 90 TYR A C 1
ATOM 691 O O . TYR A 1 90 ? 1.231 -4.641 14.716 1.00 87.94 90 TYR A O 1
ATOM 699 N N . GLU A 1 91 ? 2.394 -3.214 13.447 1.00 87.75 91 GLU A N 1
ATOM 700 C CA . GLU A 1 91 ? 3.636 -3.356 14.235 1.00 87.75 91 GLU A CA 1
ATOM 701 C C . GLU A 1 91 ? 3.724 -2.334 15.379 1.00 87.75 91 GLU A C 1
ATOM 703 O O . GLU A 1 91 ? 4.082 -2.675 16.502 1.00 87.75 91 GLU A O 1
ATOM 708 N N . TYR A 1 92 ? 3.407 -1.070 15.093 1.00 85.56 92 TYR A N 1
ATOM 709 C CA . TYR A 1 92 ? 3.496 0.053 16.032 1.00 85.56 92 TYR A CA 1
ATOM 710 C C . TYR A 1 92 ? 2.160 0.419 16.667 1.00 85.56 92 TYR A C 1
ATOM 712 O O . TYR A 1 92 ? 2.144 1.187 17.629 1.00 85.56 92 TYR A O 1
ATOM 720 N N . ALA A 1 93 ? 1.057 -0.131 16.158 1.00 72.44 93 ALA A N 1
ATOM 721 C CA . ALA A 1 93 ? -0.211 -0.156 16.867 1.00 72.44 93 ALA A CA 1
ATOM 722 C C . ALA A 1 93 ? -0.050 -1.099 18.071 1.00 72.44 93 ALA A C 1
ATOM 724 O O . ALA A 1 93 ? -0.341 -2.288 18.005 1.00 72.44 93 ALA A O 1
ATOM 725 N N . THR A 1 94 ? 0.533 -0.584 19.151 1.00 58.88 94 THR A N 1
ATOM 726 C CA . THR A 1 94 ? 0.681 -1.304 20.417 1.00 58.88 94 THR A CA 1
ATOM 727 C C . THR A 1 94 ? -0.701 -1.625 20.971 1.00 58.88 94 THR A C 1
ATOM 729 O O . THR A 1 94 ? -1.510 -0.705 21.006 1.00 58.88 94 THR A O 1
ATOM 732 N N . ASP A 1 95 ? -0.922 -2.878 21.396 1.00 59.25 95 ASP A N 1
ATOM 733 C CA . ASP A 1 95 ? -2.119 -3.470 22.033 1.00 59.25 95 ASP A CA 1
ATOM 734 C C . ASP A 1 95 ? -3.134 -2.475 22.641 1.00 59.25 95 ASP A C 1
ATOM 736 O O . ASP A 1 95 ? -3.315 -2.400 23.858 1.00 59.25 95 ASP A O 1
ATOM 740 N N . GLU A 1 96 ? -3.861 -1.740 21.803 1.00 56.16 96 GLU A N 1
ATOM 741 C CA . GLU A 1 96 ? -5.152 -1.204 22.193 1.00 56.16 96 GLU A CA 1
ATOM 742 C C . GLU A 1 96 ? -6.175 -2.265 21.797 1.00 56.16 96 GLU A C 1
ATOM 744 O O . GLU A 1 96 ? -6.267 -2.615 20.613 1.00 56.16 96 GLU A O 1
ATOM 749 N N . PRO A 1 97 ? -6.908 -2.846 22.764 1.00 49.84 97 PRO A N 1
ATOM 750 C CA . PRO A 1 97 ? -7.950 -3.799 22.439 1.00 49.84 97 PRO A CA 1
ATOM 751 C C . PRO A 1 97 ? -8.894 -3.113 21.454 1.00 49.84 97 PRO A C 1
ATOM 753 O O . PRO A 1 97 ? -9.431 -2.048 21.766 1.00 49.84 97 PRO A O 1
ATOM 756 N N . LYS A 1 98 ? -9.075 -3.706 20.261 1.00 49.72 98 LYS A N 1
ATOM 757 C CA . LYS A 1 98 ? -10.165 -3.336 19.350 1.00 49.72 98 LYS A CA 1
ATOM 758 C C . LYS A 1 98 ? -11.417 -3.326 20.215 1.00 49.72 98 LYS A C 1
ATOM 760 O O . LYS A 1 98 ? -11.808 -4.387 20.697 1.00 49.72 98 LYS A O 1
ATOM 765 N N . GLY A 1 99 ? -11.933 -2.126 20.496 1.00 45.81 99 GLY A N 1
ATOM 766 C CA . GLY A 1 99 ? -13.071 -1.930 21.377 1.00 45.81 99 GLY A CA 1
ATOM 767 C C . GLY A 1 99 ? -14.149 -2.912 20.966 1.00 45.81 99 GLY A C 1
ATOM 768 O O . GLY A 1 99 ? -14.595 -2.899 19.817 1.00 45.81 99 GLY A O 1
ATOM 769 N N . ASP A 1 100 ? -14.473 -3.816 21.888 1.00 44.41 100 ASP A N 1
ATOM 770 C CA . ASP A 1 100 ? -15.664 -4.634 21.801 1.00 44.41 100 ASP A CA 1
ATOM 771 C C . ASP A 1 100 ? -16.815 -3.690 21.463 1.00 44.41 100 ASP A C 1
ATOM 773 O O . ASP A 1 100 ? -17.027 -2.687 22.146 1.00 44.41 100 ASP A O 1
ATOM 777 N N . GLY A 1 101 ? -17.491 -3.963 20.351 1.00 45.22 101 GLY A N 1
ATOM 778 C CA . GLY A 1 101 ? -18.718 -3.278 19.992 1.00 45.22 101 GLY A CA 1
ATOM 779 C C . GLY A 1 101 ? -19.825 -3.660 20.970 1.00 45.22 101 GLY A C 1
ATOM 780 O O . GLY A 1 101 ? -20.738 -4.392 20.610 1.00 45.22 101 GLY A O 1
ATOM 781 N N . SER A 1 102 ? -19.745 -3.156 22.193 1.00 47.00 102 SER A N 1
ATOM 782 C CA . SER A 1 102 ? -20.857 -2.965 23.114 1.00 47.00 102 SER A CA 1
ATOM 783 C C . SER A 1 102 ? -21.079 -1.443 23.171 1.00 47.00 102 SER A C 1
ATOM 785 O O . SER A 1 102 ? -20.138 -0.662 23.128 1.00 47.00 102 SER A O 1
ATOM 787 N N . GLU A 1 103 ? -22.280 -0.877 23.114 1.00 45.72 103 GLU A N 1
ATOM 788 C CA . GLU A 1 103 ? -23.594 -1.277 23.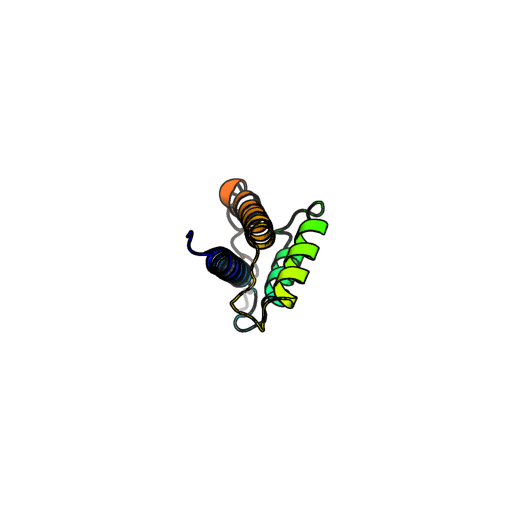612 1.00 45.72 103 GLU A CA 1
ATOM 789 C C . GLU A 1 103 ? -24.667 -0.619 22.708 1.00 45.72 103 GLU A C 1
ATOM 791 O O . GLU A 1 103 ? -24.420 0.383 22.037 1.00 45.72 103 GLU A O 1
ATOM 796 N N . THR A 1 104 ? -25.886 -1.138 22.586 1.00 41.66 104 THR A N 1
ATOM 797 C CA . THR A 1 104 ? -27.044 -0.807 23.445 1.00 41.66 104 THR A CA 1
ATOM 798 C C . THR A 1 104 ? -28.221 -1.630 22.888 1.00 41.66 104 THR A C 1
ATOM 800 O O . THR A 1 104 ? -28.369 -1.747 21.677 1.00 41.66 104 THR A O 1
ATOM 803 N N . GLY A 1 105 ? -29.050 -2.340 23.649 1.00 44.44 105 GLY A N 1
ATOM 804 C CA . GLY A 1 105 ? -29.744 -1.949 24.870 1.00 44.44 105 GLY A CA 1
ATOM 805 C C . GLY A 1 105 ? -31.245 -2.030 24.561 1.00 44.44 105 GLY A C 1
ATOM 806 O O . GLY A 1 105 ? -31.733 -1.312 23.693 1.00 44.44 105 GLY A O 1
ATOM 807 N N . GLY A 1 106 ? -31.966 -2.935 25.222 1.00 36.59 106 GLY A N 1
ATOM 808 C CA . GLY A 1 106 ? -33.395 -3.131 24.989 1.00 36.59 106 GLY A CA 1
ATOM 809 C C . GLY A 1 106 ? -34.019 -4.146 25.938 1.00 36.59 106 GLY A C 1
ATOM 810 O O . GLY A 1 106 ? -34.530 -5.169 25.494 1.00 36.59 106 GLY A O 1
ATOM 811 N N . GLU A 1 107 ? -33.962 -3.863 27.242 1.00 46.25 107 GLU A N 1
ATOM 812 C CA . GLU A 1 107 ? -34.976 -4.361 28.175 1.00 46.25 107 GLU A CA 1
ATOM 813 C C . GLU A 1 107 ? -36.363 -3.920 27.685 1.00 46.25 107 GLU A C 1
ATOM 815 O O . GLU A 1 107 ? -36.568 -2.757 27.333 1.00 46.25 107 GLU A O 1
ATOM 820 N N . GLY A 1 108 ? -37.320 -4.846 27.665 1.00 55.91 108 GLY A N 1
ATOM 821 C CA . GLY A 1 108 ? -38.677 -4.567 27.213 1.00 55.91 108 GLY A CA 1
ATOM 822 C C . GLY A 1 108 ? -39.639 -5.710 27.507 1.00 55.91 108 GLY A C 1
ATOM 823 O O . GLY A 1 108 ? -39.982 -6.450 26.593 1.00 55.91 108 GLY A O 1
ATOM 824 N N . THR A 1 109 ? -40.063 -5.761 28.777 1.00 49.56 109 THR A N 1
ATOM 825 C CA . THR A 1 109 ? -41.306 -6.344 29.344 1.00 49.56 109 THR A CA 1
ATOM 826 C C . THR A 1 109 ? -41.553 -7.845 29.259 1.00 49.56 109 THR A C 1
ATOM 828 O O . THR A 1 109 ? -41.697 -8.374 28.139 1.00 49.56 109 THR A O 1
#